Protein AF-A0A158K2H8-F1 (afdb_monomer)

Organism: NCBI:txid326475

pLDDT: mean 77.59, std 12.61, range [39.72, 91.5]

Sequence (72 aa):
MNQI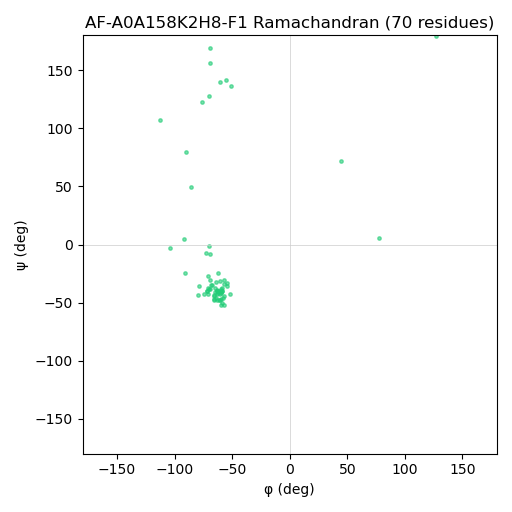NRHVGPYPSQFYVELEALIQQTEHIVKPDPFEQEVLHVVEKLADDGKLKMALFRLHEVIDARLDGQGF

Solvent-accessible surface area (backbone atoms only — not comparable to full-atom values): 4312 Å² total; per-residue (Å²): 133,67,74,78,80,70,68,85,73,79,72,66,68,68,59,55,56,53,46,52,54,49,50,53,51,47,47,70,74,64,62,60,52,80,70,53,45,54,50,51,55,50,25,53,53,28,42,76,70,59,39,46,71,60,16,54,52,54,52,47,52,57,51,48,56,56,58,61,68,66,73,124

Radius of gyration: 12.96 Å; Cα contacts (8 Å, |Δi|>4): 34; chains: 1; bounding box: 32×32×34 Å

Foldseek 3Di:
DDPVVPDDDFDPPVLLVVLVVLLVVCCVVPVDDPVVVVLSVVLNVCSVVSVNVVSVVSSVVSVVVRVVVPPD

Mean predicted aligned error: 8.36 Å

Secondary structure (DSSP, 8-state):
--GGGG--SPPPHHHHHHHHHHHHHHHHHH---HHHHHHHHHHHHHHHTT-HHHHHHHHHHHHHHHHHTT--

Structure (mmCIF, N/CA/C/O backbone):
data_AF-A0A158K2H8-F1
#
_entry.id   AF-A0A158K2H8-F1
#
loop_
_atom_site.group_PDB
_atom_site.id
_atom_site.type_symbol
_atom_site.label_atom_id
_atom_site.label_alt_id
_atom_site.label_comp_id
_atom_site.label_asym_id
_atom_site.label_entity_id
_atom_site.label_seq_id
_atom_site.pdbx_PDB_ins_code
_atom_site.Cartn_x
_atom_site.Cartn_y
_atom_site.Cartn_z
_atom_site.occupancy
_atom_site.B_iso_or_equiv
_atom_site.auth_seq_id
_atom_site.auth_comp_id
_atom_site.auth_asym_id
_atom_site.auth_atom_id
_atom_site.pdbx_PDB_model_num
ATOM 1 N N . MET A 1 1 ? 2.550 21.870 6.264 1.00 39.72 1 MET A N 1
ATOM 2 C CA . MET A 1 1 ? 2.478 20.784 7.270 1.00 39.72 1 MET A CA 1
ATOM 3 C C . MET A 1 1 ? 1.219 19.975 6.967 1.00 39.72 1 MET A C 1
ATOM 5 O O . MET A 1 1 ? 0.135 20.533 7.047 1.00 39.72 1 MET A O 1
ATOM 9 N N . ASN A 1 2 ? 1.374 18.743 6.469 1.00 52.50 2 ASN A N 1
ATOM 10 C CA . ASN A 1 2 ? 0.313 17.969 5.805 1.00 52.50 2 ASN A CA 1
ATOM 11 C C . ASN A 1 2 ? -0.774 17.517 6.809 1.00 52.50 2 ASN A C 1
ATOM 13 O O . ASN A 1 2 ? -0.433 16.948 7.847 1.00 52.50 2 ASN A O 1
ATOM 17 N N . GLN A 1 3 ? -2.055 17.794 6.534 1.00 53.56 3 GLN A N 1
ATOM 18 C CA . GLN A 1 3 ? -3.179 17.573 7.468 1.00 53.56 3 GLN A CA 1
ATOM 19 C C . GLN A 1 3 ? -3.371 16.092 7.840 1.00 53.56 3 GLN A C 1
ATOM 21 O O . GLN A 1 3 ? -3.816 15.789 8.944 1.00 53.56 3 GLN A O 1
ATOM 26 N N . ILE A 1 4 ? -2.910 15.181 6.979 1.00 53.56 4 ILE A N 1
ATOM 27 C CA . ILE A 1 4 ? -2.899 13.728 7.200 1.00 53.56 4 ILE A CA 1
ATOM 28 C C . ILE A 1 4 ? -2.065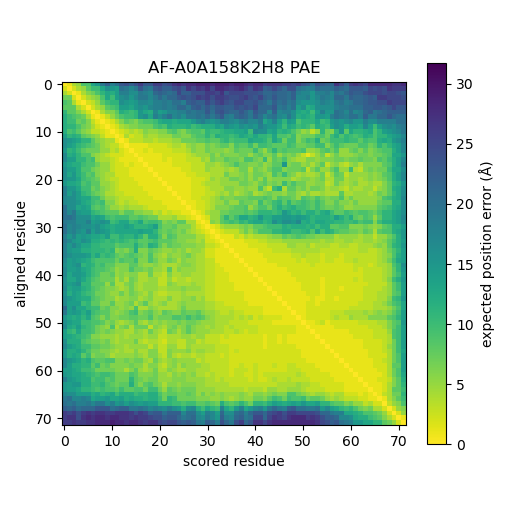 13.342 8.437 1.00 53.56 4 ILE A C 1
ATOM 30 O O . ILE A 1 4 ? -2.402 12.407 9.153 1.00 53.56 4 ILE A O 1
ATOM 34 N N . ASN A 1 5 ? -1.010 14.098 8.769 1.00 55.09 5 ASN A N 1
ATOM 35 C CA . ASN A 1 5 ? -0.160 13.797 9.928 1.00 55.09 5 ASN A CA 1
ATOM 36 C C . ASN A 1 5 ? -0.813 14.098 11.291 1.00 55.09 5 ASN A C 1
ATOM 38 O O . ASN A 1 5 ? -0.208 13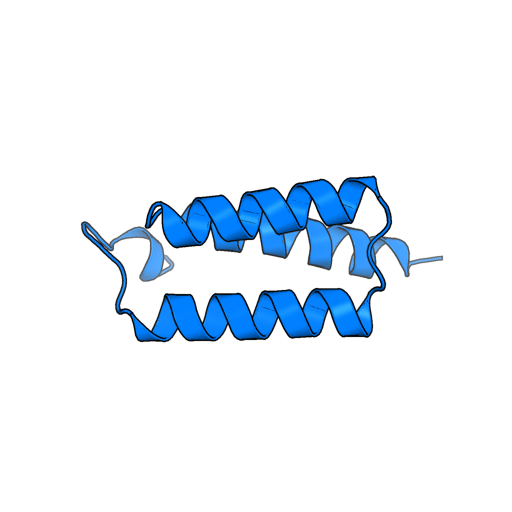.782 12.313 1.00 55.09 5 ASN A O 1
ATOM 42 N N . ARG A 1 6 ? -2.000 14.722 11.332 1.00 59.84 6 ARG A N 1
ATOM 43 C CA . ARG A 1 6 ? -2.694 15.094 12.580 1.00 59.84 6 ARG A CA 1
ATOM 44 C C . ARG A 1 6 ? -3.874 14.187 12.937 1.00 59.84 6 ARG A C 1
ATOM 46 O O . ARG A 1 6 ? -4.482 14.410 13.980 1.00 59.84 6 ARG A O 1
ATOM 53 N N . HIS A 1 7 ? -4.212 13.202 12.105 1.00 63.09 7 HIS A N 1
ATOM 54 C CA . HIS A 1 7 ? -5.371 12.349 12.367 1.00 63.09 7 HIS A CA 1
ATOM 55 C C . HIS A 1 7 ? -5.066 11.331 13.470 1.00 63.09 7 HIS A C 1
ATOM 57 O O . HIS A 1 7 ? -4.115 10.557 13.365 1.00 63.09 7 HIS A O 1
ATOM 63 N N . VAL A 1 8 ? -5.872 11.349 14.533 1.00 62.06 8 VAL A N 1
ATOM 64 C CA . VAL A 1 8 ? -5.820 10.384 15.637 1.00 62.06 8 VAL A CA 1
ATOM 65 C C . VAL A 1 8 ? -7.103 9.566 15.577 1.00 62.06 8 VAL A C 1
ATOM 67 O O . VAL A 1 8 ? -8.178 10.074 15.886 1.00 62.06 8 VAL A O 1
ATOM 70 N N . GLY A 1 9 ? -6.988 8.310 15.149 1.00 69.44 9 GLY A N 1
ATOM 71 C CA . GLY A 1 9 ? -8.114 7.393 14.968 1.00 69.44 9 GLY A CA 1
ATOM 72 C C . GLY A 1 9 ? -8.154 6.769 13.569 1.00 69.44 9 GLY A C 1
ATOM 73 O O . GLY A 1 9 ? -7.282 7.057 12.745 1.00 69.44 9 GLY A O 1
ATOM 74 N N . PRO A 1 10 ? -9.144 5.902 13.293 1.00 68.12 10 PRO A N 1
ATOM 75 C CA . PRO A 1 10 ? -9.325 5.295 11.979 1.00 68.12 10 PRO A CA 1
ATOM 76 C C . PRO A 1 10 ? -9.560 6.377 10.927 1.00 68.12 10 PRO A C 1
ATOM 78 O O . PRO A 1 10 ? -10.268 7.357 11.182 1.00 68.12 10 PRO A O 1
ATOM 81 N N . TYR A 1 11 ? -8.971 6.214 9.746 1.00 73.69 11 TYR A N 1
ATOM 82 C CA . TYR A 1 11 ? -9.272 7.105 8.631 1.00 73.69 11 TYR A CA 1
ATOM 83 C C . TYR A 1 11 ? -10.709 6.864 8.136 1.00 73.69 11 TYR A C 1
ATOM 85 O O . TYR A 1 11 ? -11.267 5.787 8.355 1.00 73.69 11 TYR A O 1
ATOM 93 N N . PRO A 1 12 ? -11.341 7.849 7.479 1.00 83.44 12 PRO A N 1
ATOM 94 C CA . PRO A 1 12 ? -12.594 7.618 6.768 1.00 83.44 12 PRO A CA 1
ATOM 95 C C . PRO A 1 12 ? -12.498 6.415 5.819 1.00 83.44 12 PRO A C 1
ATOM 97 O O . PRO A 1 12 ? -11.518 6.281 5.087 1.00 83.44 12 PRO A O 1
ATOM 100 N N . SER A 1 13 ? -13.529 5.564 5.810 1.00 78.81 13 SER A N 1
ATOM 101 C CA . SER A 1 13 ? -13.585 4.319 5.023 1.00 78.81 13 SER A CA 1
ATOM 102 C C . SER A 1 13 ? -13.334 4.530 3.529 1.00 78.81 13 SER A C 1
ATOM 104 O O . SER A 1 13 ? -12.711 3.693 2.884 1.00 78.81 13 SER A O 1
ATOM 106 N N . GLN A 1 14 ? -13.749 5.680 2.996 1.00 82.88 14 GLN A N 1
ATOM 107 C CA . GLN A 1 14 ? -13.511 6.071 1.609 1.00 82.88 14 GLN A CA 1
ATOM 108 C C . GLN A 1 14 ? -12.023 6.026 1.223 1.00 82.88 14 GLN A C 1
ATOM 110 O O . GLN A 1 14 ? -11.701 5.605 0.118 1.00 82.88 14 GLN A O 1
ATOM 115 N N . PHE A 1 15 ? -11.108 6.374 2.132 1.00 81.56 15 PHE A N 1
ATOM 116 C CA . PHE A 1 15 ? -9.679 6.343 1.821 1.00 81.56 15 PHE A CA 1
ATOM 117 C C . PHE A 1 15 ? -9.110 4.927 1.696 1.00 81.56 15 PHE A C 1
ATOM 119 O O . PHE A 1 15 ? -8.135 4.730 0.980 1.00 81.56 15 PHE A O 1
ATOM 126 N N . TYR A 1 16 ? -9.704 3.942 2.371 1.00 80.44 16 TYR A N 1
ATOM 127 C CA . TYR A 1 16 ? -9.305 2.542 2.212 1.00 80.44 16 TYR A CA 1
ATOM 128 C C . TYR A 1 16 ? -9.755 2.006 0.846 1.00 80.44 16 TYR A C 1
ATOM 130 O O . TYR A 1 16 ? -8.973 1.357 0.163 1.00 80.44 16 TYR A O 1
ATOM 138 N N . VAL A 1 17 ? -10.961 2.378 0.400 1.00 82.88 17 VAL A N 1
ATOM 139 C CA . VAL A 1 17 ? -11.469 2.053 -0.947 1.00 82.88 17 VAL A CA 1
ATOM 140 C C . VAL A 1 17 ? -10.613 2.703 -2.039 1.00 82.88 17 VAL A C 1
ATOM 142 O O . VAL A 1 17 ? -10.280 2.072 -3.039 1.00 82.88 17 VAL A O 1
ATOM 145 N N . GLU A 1 18 ? -10.228 3.967 -1.852 1.00 86.81 18 GLU A N 1
ATOM 146 C CA . GLU A 1 18 ? -9.329 4.662 -2.781 1.00 86.81 18 GLU A CA 1
ATOM 147 C C . GLU A 1 18 ? -7.933 4.021 -2.814 1.00 86.81 18 GLU A C 1
ATOM 149 O O . GLU A 1 18 ? -7.339 3.913 -3.886 1.00 86.81 18 GLU A O 1
ATOM 154 N N . LEU A 1 19 ? -7.426 3.549 -1.669 1.00 83.38 19 LEU A N 1
ATOM 155 C CA . LEU A 1 19 ? -6.166 2.812 -1.606 1.00 83.38 19 LEU A CA 1
ATOM 156 C C . LEU A 1 19 ? -6.246 1.478 -2.363 1.00 83.38 19 LEU A C 1
ATOM 158 O O . LEU A 1 19 ? -5.347 1.196 -3.149 1.00 83.38 19 LEU A O 1
ATOM 162 N N . GLU A 1 20 ? -7.304 0.684 -2.185 1.00 84.81 20 GLU A N 1
ATOM 163 C CA . GLU A 1 20 ? -7.499 -0.560 -2.950 1.00 84.81 20 GLU A CA 1
ATOM 164 C C . GLU A 1 20 ? -7.523 -0.302 -4.459 1.00 84.81 20 GLU A C 1
ATOM 166 O O . GLU A 1 20 ? -6.841 -0.985 -5.226 1.00 84.81 20 GLU A O 1
ATOM 171 N N . ALA A 1 21 ? -8.260 0.724 -4.894 1.00 85.88 21 ALA A N 1
ATOM 172 C CA . ALA A 1 21 ? -8.302 1.108 -6.300 1.00 85.88 21 ALA A CA 1
ATOM 173 C C . ALA A 1 21 ? -6.907 1.491 -6.824 1.00 85.88 21 ALA A C 1
ATOM 175 O O . ALA A 1 21 ? -6.551 1.144 -7.952 1.00 85.88 21 ALA A O 1
ATOM 176 N N . LEU A 1 22 ? -6.101 2.172 -6.006 1.00 85.31 22 LEU A N 1
ATOM 177 C CA . LEU A 1 22 ? -4.739 2.560 -6.362 1.00 85.31 22 LEU A CA 1
ATOM 178 C C . LEU A 1 22 ? -3.786 1.355 -6.430 1.00 85.31 22 LEU A C 1
ATOM 180 O O . LEU A 1 22 ? -2.953 1.300 -7.337 1.00 85.31 22 LEU A O 1
ATOM 184 N N . ILE A 1 23 ? -3.922 0.375 -5.531 1.00 82.00 23 ILE A N 1
ATOM 185 C CA . ILE A 1 23 ? -3.168 -0.891 -5.580 1.00 82.00 23 ILE A CA 1
ATOM 186 C C . ILE A 1 23 ? -3.468 -1.615 -6.895 1.00 82.00 23 ILE A C 1
ATOM 188 O O . ILE A 1 23 ? -2.545 -1.898 -7.655 1.00 82.00 23 ILE A O 1
ATOM 192 N N . GLN A 1 24 ? -4.749 -1.809 -7.224 1.00 83.06 24 GLN A N 1
ATOM 193 C CA . GLN A 1 24 ? -5.161 -2.480 -8.463 1.00 83.06 24 GLN A CA 1
ATOM 194 C C . GLN A 1 24 ? -4.656 -1.755 -9.718 1.00 83.06 24 GLN A C 1
ATOM 196 O O . GLN A 1 24 ? -4.201 -2.386 -10.675 1.00 83.06 24 GLN A O 1
ATOM 201 N N . GLN A 1 25 ? -4.709 -0.419 -9.728 1.00 81.81 25 GLN A N 1
ATOM 202 C CA . GLN A 1 25 ? -4.148 0.376 -10.824 1.00 81.81 25 GLN A CA 1
ATOM 203 C C . GLN A 1 25 ? -2.633 0.182 -10.941 1.00 81.81 25 GLN A C 1
ATOM 205 O O . GLN A 1 25 ? -2.123 0.021 -12.050 1.00 81.81 25 GLN A O 1
ATOM 210 N N . THR A 1 26 ? -1.925 0.153 -9.812 1.00 76.94 26 THR A N 1
ATOM 211 C CA . THR A 1 26 ? -0.473 -0.055 -9.771 1.00 76.94 26 THR A CA 1
ATOM 212 C C . THR A 1 26 ? -0.107 -1.437 -10.309 1.00 76.94 26 THR A C 1
ATOM 214 O O . THR A 1 26 ? 0.737 -1.541 -11.197 1.00 76.94 26 THR A O 1
ATOM 217 N N . GLU A 1 27 ? -0.793 -2.492 -9.867 1.00 77.19 27 GLU A N 1
ATOM 218 C CA . GLU A 1 27 ? -0.587 -3.858 -10.363 1.00 77.19 27 GLU A CA 1
ATOM 219 C C . GLU A 1 27 ? -0.791 -3.965 -11.876 1.00 77.19 27 GLU A C 1
ATOM 221 O O . GLU A 1 27 ? 0.014 -4.581 -12.584 1.00 77.19 27 GLU A O 1
ATOM 226 N N . HIS A 1 28 ? -1.850 -3.333 -12.382 1.00 74.88 28 HIS A N 1
ATOM 227 C CA . HIS A 1 28 ? -2.210 -3.403 -13.791 1.00 74.88 28 HIS A CA 1
ATOM 228 C C . HIS A 1 28 ? -1.239 -2.629 -14.695 1.00 74.88 28 HIS A C 1
ATOM 230 O O . HIS A 1 28 ? -0.931 -3.091 -15.796 1.00 74.88 28 HIS A O 1
ATOM 236 N N . ILE A 1 29 ? -0.743 -1.474 -14.242 1.00 71.62 29 ILE A N 1
ATOM 237 C CA . ILE A 1 29 ? 0.166 -0.617 -15.018 1.00 71.62 29 ILE A CA 1
ATOM 238 C C . ILE A 1 29 ? 1.600 -1.151 -14.974 1.00 71.62 29 ILE A C 1
ATOM 240 O O . ILE A 1 29 ? 2.285 -1.173 -15.997 1.00 71.62 29 ILE A O 1
ATOM 244 N N . VAL A 1 30 ? 2.062 -1.573 -13.797 1.00 67.50 30 VAL A N 1
ATOM 245 C CA . VAL A 1 30 ? 3.486 -1.823 -13.551 1.00 67.50 30 VAL A CA 1
ATOM 246 C C . VAL A 1 30 ? 3.883 -3.266 -13.855 1.00 67.50 30 VAL A C 1
ATOM 248 O O . VAL A 1 30 ? 5.047 -3.501 -14.184 1.00 67.50 30 VAL A O 1
ATOM 251 N N . LYS A 1 31 ? 2.936 -4.221 -13.796 1.00 72.31 31 LYS A N 1
ATOM 252 C CA . LYS A 1 31 ? 3.232 -5.666 -13.759 1.00 72.31 31 LYS A CA 1
ATOM 253 C C . LYS A 1 31 ? 4.374 -5.933 -12.767 1.00 72.31 31 LYS A C 1
ATOM 255 O O . LYS A 1 31 ? 5.510 -6.164 -13.195 1.00 72.31 31 LYS A O 1
ATOM 260 N N . PRO A 1 32 ? 4.082 -5.810 -11.463 1.00 71.19 32 PRO A N 1
ATOM 261 C CA . PRO A 1 32 ? 5.095 -5.855 -10.423 1.00 71.19 32 PRO A CA 1
ATOM 262 C C . PRO A 1 32 ? 5.917 -7.137 -10.518 1.00 71.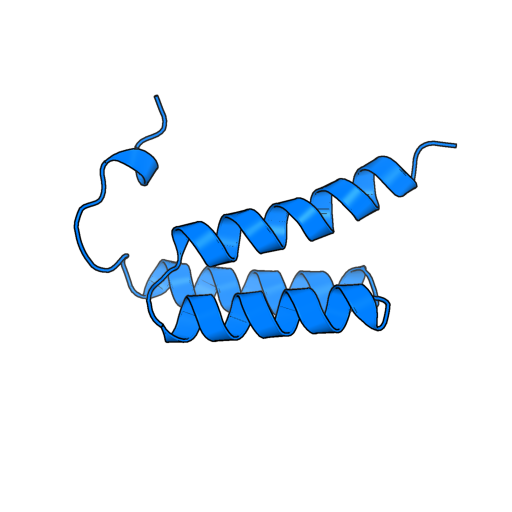19 32 PRO A C 1
ATOM 264 O O . PRO A 1 32 ? 5.389 -8.209 -10.835 1.00 71.19 32 PRO A O 1
ATOM 267 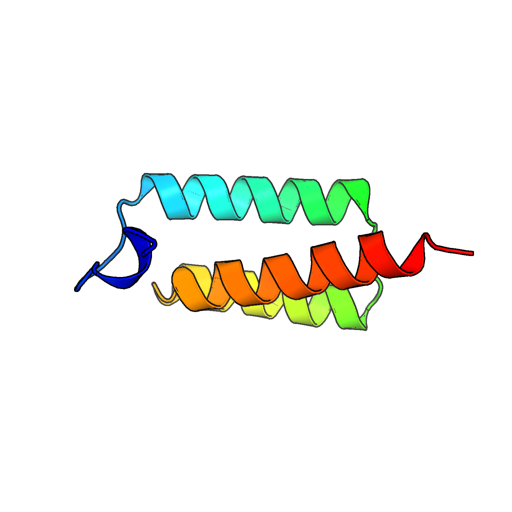N N . ASP A 1 33 ? 7.218 -7.016 -10.275 1.00 81.25 33 ASP A N 1
ATOM 268 C CA . ASP A 1 33 ? 8.071 -8.193 -10.142 1.00 81.25 33 ASP A CA 1
ATOM 269 C C . ASP A 1 33 ? 7.729 -8.959 -8.841 1.00 81.25 33 ASP A C 1
ATOM 271 O O . ASP A 1 33 ? 6.963 -8.459 -8.012 1.00 81.25 33 ASP A O 1
ATOM 275 N N . PRO A 1 34 ? 8.247 -10.183 -8.630 1.00 80.62 34 PRO A N 1
ATOM 276 C CA . PRO A 1 34 ? 7.905 -10.968 -7.444 1.00 80.62 34 PRO A CA 1
ATOM 277 C C . PRO A 1 34 ? 8.209 -10.269 -6.109 1.00 80.62 34 PRO A C 1
ATOM 279 O O . PRO A 1 34 ? 7.498 -10.497 -5.135 1.00 80.62 34 PRO A O 1
ATOM 282 N N . PHE A 1 35 ? 9.231 -9.411 -6.054 1.00 81.94 35 PHE A N 1
ATOM 283 C CA . PHE A 1 35 ? 9.570 -8.658 -4.848 1.00 81.94 35 PHE A CA 1
ATOM 284 C C . PHE A 1 35 ? 8.569 -7.521 -4.614 1.00 81.94 35 PHE A C 1
ATOM 286 O O . PHE A 1 35 ? 8.088 -7.320 -3.500 1.00 81.94 35 PHE A O 1
ATOM 293 N N . GLU A 1 36 ? 8.184 -6.811 -5.667 1.00 82.56 36 GLU A N 1
ATOM 294 C CA . GLU A 1 36 ? 7.161 -5.767 -5.584 1.00 82.56 36 GLU A CA 1
ATOM 295 C C . GLU A 1 36 ? 5.771 -6.331 -5.274 1.00 82.56 36 GLU A C 1
ATOM 297 O O . GLU A 1 36 ? 5.018 -5.712 -4.523 1.00 82.56 36 GLU A O 1
ATOM 302 N N . GLN A 1 37 ? 5.439 -7.523 -5.779 1.00 84.88 37 GLN A N 1
ATOM 303 C CA . GLN A 1 37 ? 4.205 -8.227 -5.418 1.00 84.88 37 GLN A CA 1
ATOM 304 C C . GLN A 1 37 ? 4.133 -8.517 -3.915 1.00 84.88 37 GLN A C 1
ATOM 306 O O . GLN A 1 37 ? 3.082 -8.324 -3.302 1.00 84.88 37 GLN A O 1
ATOM 311 N N . GLU A 1 38 ? 5.241 -8.928 -3.292 1.00 87.31 38 GLU A N 1
ATOM 312 C CA . GLU A 1 38 ? 5.290 -9.109 -1.837 1.00 87.31 38 GLU A CA 1
ATOM 313 C C . GLU A 1 38 ? 5.037 -7.792 -1.094 1.00 87.31 38 GLU A C 1
ATOM 315 O O . GLU A 1 38 ? 4.311 -7.773 -0.096 1.00 87.31 38 GLU A O 1
ATOM 320 N N . VAL A 1 39 ? 5.581 -6.677 -1.591 1.00 86.69 39 VAL A N 1
ATOM 321 C CA . VAL A 1 39 ? 5.348 -5.353 -0.999 1.00 86.69 39 VAL A CA 1
ATOM 322 C C . VAL A 1 39 ? 3.884 -4.936 -1.137 1.00 86.69 39 VAL A C 1
ATOM 324 O O . VAL A 1 39 ? 3.305 -4.467 -0.157 1.00 86.69 39 VAL A O 1
ATOM 327 N N . LEU A 1 40 ? 3.255 -5.148 -2.293 1.00 87.44 40 LEU A N 1
ATOM 328 C CA . LEU A 1 40 ? 1.834 -4.843 -2.498 1.00 87.44 40 LEU A CA 1
ATOM 329 C C . LEU A 1 40 ? 0.937 -5.682 -1.582 1.00 87.44 40 LEU A C 1
ATOM 331 O O . LEU A 1 40 ? 0.042 -5.139 -0.938 1.00 87.44 40 LEU A O 1
ATOM 335 N N . HIS A 1 41 ? 1.253 -6.961 -1.388 1.00 89.81 41 HIS A N 1
ATOM 336 C CA . HIS A 1 41 ? 0.530 -7.794 -0.430 1.00 89.81 41 HIS A CA 1
ATOM 337 C C . HIS A 1 41 ? 0.687 -7.307 1.026 1.00 89.81 41 HIS A C 1
ATOM 339 O O . HIS A 1 41 ? -0.220 -7.428 1.856 1.00 89.81 41 HIS A O 1
ATOM 345 N N . VAL A 1 42 ? 1.840 -6.724 1.369 1.00 90.62 42 VAL A N 1
ATOM 346 C CA . VAL A 1 42 ? 2.037 -6.054 2.664 1.00 90.62 42 VAL A CA 1
ATOM 347 C C . VAL A 1 42 ? 1.211 -4.767 2.753 1.00 90.62 42 VAL A C 1
ATOM 349 O O . VAL A 1 42 ? 0.665 -4.485 3.820 1.00 90.62 42 VAL A O 1
ATOM 352 N N . VAL A 1 43 ? 1.085 -3.999 1.666 1.00 90.50 43 VAL A N 1
ATOM 353 C CA . VAL A 1 43 ? 0.221 -2.806 1.604 1.00 90.50 43 VAL A CA 1
ATOM 354 C C . VAL A 1 43 ? -1.236 -3.181 1.884 1.00 90.50 43 VAL A C 1
ATOM 356 O O . VAL A 1 43 ? -1.857 -2.531 2.726 1.00 90.50 43 VAL A O 1
ATOM 359 N N . GLU A 1 44 ? -1.752 -4.241 1.256 1.00 88.50 44 GLU A N 1
ATOM 360 C CA . GLU A 1 44 ? -3.113 -4.753 1.489 1.00 88.50 44 GLU A CA 1
ATOM 361 C C . GLU A 1 44 ? -3.337 -5.094 2.966 1.00 88.50 44 GLU A C 1
ATOM 363 O O . GLU A 1 44 ? -4.229 -4.545 3.610 1.00 88.50 44 GLU A O 1
ATOM 368 N N . LYS A 1 45 ? -2.449 -5.902 3.560 1.00 91.50 45 LYS A N 1
ATOM 369 C CA . LYS A 1 45 ? -2.542 -6.260 4.986 1.00 9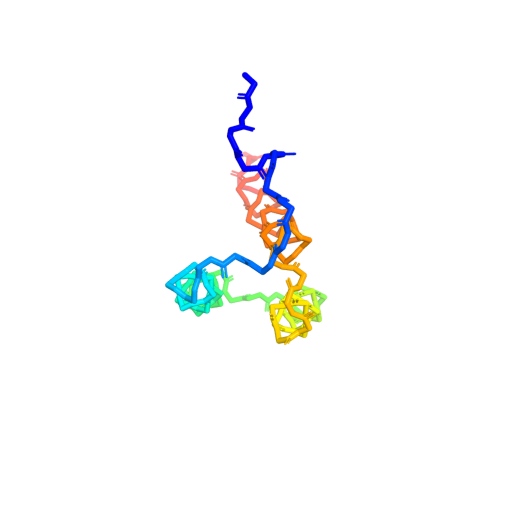1.50 45 LYS A CA 1
ATOM 370 C C . LYS A 1 45 ? -2.497 -5.049 5.911 1.00 91.50 45 LYS A C 1
ATOM 372 O O . LYS A 1 45 ? -3.168 -5.024 6.939 1.00 91.50 45 LYS A O 1
ATOM 377 N N . LEU A 1 46 ? -1.691 -4.039 5.582 1.00 88.75 46 LEU A N 1
ATOM 378 C CA . LEU A 1 46 ? -1.636 -2.802 6.358 1.00 88.75 46 LEU A CA 1
ATOM 379 C C . LEU A 1 46 ? -2.938 -2.000 6.239 1.00 88.75 46 LEU A C 1
ATOM 381 O O . LEU A 1 46 ? -3.327 -1.351 7.213 1.00 88.75 46 LEU A O 1
ATOM 385 N N . ALA A 1 47 ? -3.598 -2.025 5.081 1.00 85.94 47 ALA A N 1
ATOM 386 C CA . ALA A 1 47 ? -4.903 -1.405 4.890 1.00 85.94 47 ALA A CA 1
ATOM 387 C C . ALA A 1 47 ? -5.976 -2.115 5.730 1.00 85.94 47 ALA A C 1
ATOM 389 O O . ALA A 1 47 ? -6.667 -1.441 6.499 1.00 85.94 47 ALA A O 1
ATOM 390 N N . ASP A 1 48 ? -6.022 -3.449 5.676 1.00 87.00 48 ASP A N 1
ATOM 391 C CA . ASP A 1 48 ? -6.942 -4.291 6.456 1.00 87.00 48 ASP A CA 1
ATOM 392 C C . ASP A 1 48 ? -6.772 -4.094 7.971 1.00 87.00 48 ASP A C 1
ATOM 394 O O . ASP A 1 48 ? -7.745 -3.980 8.717 1.00 87.00 48 ASP A O 1
ATOM 398 N N . ASP A 1 49 ? -5.526 -3.956 8.429 1.00 89.25 49 ASP A N 1
ATOM 399 C CA . ASP A 1 49 ? -5.168 -3.661 9.823 1.00 89.25 49 ASP A CA 1
ATOM 400 C C . ASP A 1 49 ? -5.526 -2.225 10.267 1.00 89.25 49 ASP A C 1
ATOM 402 O O . ASP A 1 49 ? -5.237 -1.821 11.401 1.00 89.25 49 ASP A O 1
ATOM 406 N N . GLY A 1 50 ? -6.076 -1.396 9.376 1.00 83.06 50 GLY A N 1
ATOM 407 C CA . GLY A 1 50 ? -6.389 0.005 9.643 1.00 83.06 50 GLY A CA 1
ATOM 408 C C . GLY A 1 50 ? -5.171 0.940 9.617 1.00 83.06 50 GLY A C 1
ATOM 409 O O . GLY A 1 50 ? -5.311 2.139 9.876 1.00 83.06 50 GLY A O 1
ATOM 410 N N . LYS A 1 51 ? -3.977 0.450 9.260 1.00 87.31 51 LYS A N 1
ATOM 411 C CA . LYS A 1 51 ? -2.701 1.193 9.230 1.00 87.31 51 LYS A CA 1
ATOM 412 C C . LYS A 1 51 ? -2.501 1.940 7.905 1.00 87.31 51 LYS A C 1
ATOM 414 O O . LYS A 1 51 ? -1.421 1.907 7.311 1.00 87.31 51 LYS A O 1
ATOM 419 N N . LEU A 1 52 ? -3.519 2.690 7.481 1.00 84.06 52 LEU A N 1
ATOM 420 C CA . LEU A 1 52 ? -3.592 3.336 6.164 1.00 84.06 52 LEU A CA 1
ATOM 421 C C . LEU A 1 52 ? -2.356 4.176 5.812 1.00 84.06 52 LEU A C 1
ATOM 423 O O . LEU A 1 52 ? -1.845 4.108 4.700 1.00 84.06 52 LEU A O 1
ATOM 427 N N . LYS A 1 53 ? -1.835 4.954 6.767 1.00 86.31 53 LYS A N 1
ATOM 428 C CA . LYS A 1 53 ? -0.650 5.794 6.538 1.00 86.31 53 LYS A CA 1
ATOM 429 C C . LYS A 1 53 ? 0.580 4.969 6.150 1.00 86.31 53 LYS A C 1
ATOM 431 O O . LYS A 1 53 ? 1.354 5.395 5.300 1.00 86.31 53 LYS A O 1
ATOM 436 N N . MET A 1 54 ? 0.771 3.815 6.791 1.00 88.38 54 MET A N 1
ATOM 437 C CA . MET A 1 54 ? 1.885 2.924 6.468 1.00 88.38 54 MET A CA 1
ATOM 438 C C . MET A 1 54 ? 1.660 2.241 5.123 1.00 88.38 54 MET A C 1
ATOM 440 O O . MET A 1 54 ? 2.605 2.138 4.349 1.00 88.38 54 MET A O 1
ATOM 444 N N . ALA A 1 55 ? 0.422 1.833 4.835 1.00 88.81 55 ALA A N 1
ATOM 445 C CA . ALA A 1 55 ? 0.056 1.251 3.550 1.00 88.81 55 ALA A CA 1
ATOM 446 C C . ALA A 1 55 ? 0.350 2.224 2.391 1.00 88.81 55 ALA A C 1
ATOM 448 O O . ALA A 1 55 ? 1.087 1.884 1.471 1.00 88.81 55 ALA A O 1
ATOM 449 N N . LEU A 1 56 ? -0.112 3.476 2.497 1.00 86.88 56 LEU A N 1
ATOM 450 C CA . LEU A 1 56 ? 0.150 4.529 1.509 1.00 86.88 56 LEU A CA 1
ATOM 451 C C . LEU A 1 56 ? 1.642 4.826 1.342 1.00 86.88 56 LEU A C 1
ATOM 453 O O . LEU A 1 56 ? 2.106 4.985 0.220 1.00 86.88 56 LEU A O 1
ATOM 457 N N . PHE A 1 57 ? 2.394 4.893 2.444 1.00 88.06 57 PHE A N 1
ATOM 458 C CA . PHE A 1 57 ? 3.837 5.125 2.382 1.00 88.06 57 PHE A CA 1
ATOM 459 C C . PHE A 1 57 ? 4.550 4.020 1.593 1.00 88.06 57 PHE A C 1
ATOM 461 O O . PHE A 1 57 ? 5.326 4.317 0.693 1.00 88.06 57 PHE A O 1
ATOM 468 N N . ARG A 1 58 ? 4.241 2.751 1.881 1.00 87.25 58 ARG A N 1
ATOM 469 C CA . ARG A 1 58 ? 4.836 1.601 1.186 1.00 87.25 58 ARG A CA 1
ATOM 470 C C . ARG A 1 58 ? 4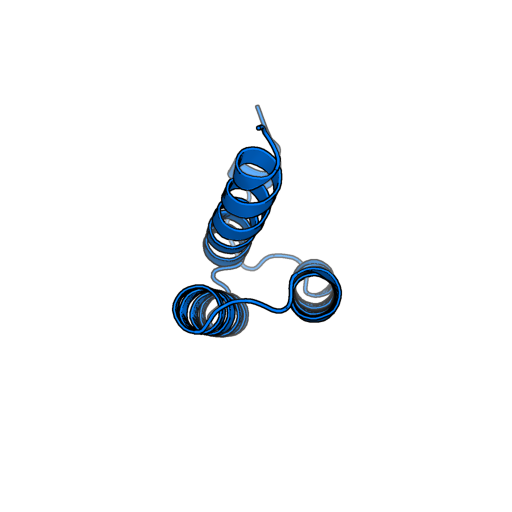.455 1.541 -0.289 1.00 87.25 58 ARG A C 1
ATOM 472 O O . ARG A 1 58 ? 5.310 1.264 -1.120 1.00 87.25 58 ARG A O 1
ATOM 479 N N . LEU A 1 59 ? 3.197 1.832 -0.617 1.00 87.31 59 LEU A N 1
ATOM 480 C CA . LEU A 1 59 ? 2.750 1.890 -2.006 1.00 87.31 59 LEU A CA 1
ATOM 481 C C . LEU A 1 59 ? 3.475 2.999 -2.784 1.00 87.31 59 LE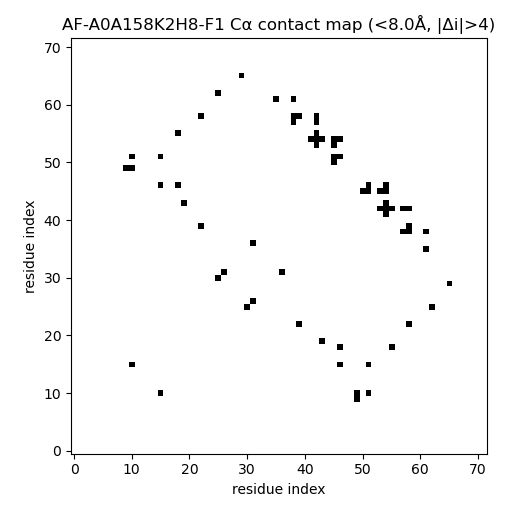U A C 1
ATOM 483 O O . LEU A 1 59 ? 3.868 2.790 -3.928 1.00 87.31 59 LEU A O 1
ATOM 487 N N . HIS A 1 60 ? 3.706 4.149 -2.147 1.00 86.06 60 HIS A N 1
ATOM 488 C CA . HIS A 1 60 ? 4.462 5.247 -2.744 1.00 86.06 60 HIS A CA 1
ATOM 489 C C . HIS A 1 60 ? 5.919 4.859 -3.032 1.00 86.06 60 HIS A C 1
ATOM 491 O O . HIS A 1 60 ? 6.414 5.185 -4.101 1.00 86.06 60 HIS A O 1
ATOM 497 N N . GLU A 1 61 ? 6.585 4.112 -2.140 1.00 84.62 61 GLU A N 1
ATOM 498 C CA . GLU A 1 61 ? 7.952 3.615 -2.385 1.00 84.62 61 GLU A CA 1
ATOM 499 C C . GLU A 1 61 ? 8.032 2.735 -3.646 1.00 84.62 61 GLU A C 1
ATOM 501 O O . GLU A 1 61 ? 8.979 2.859 -4.419 1.00 84.62 61 GLU A O 1
ATOM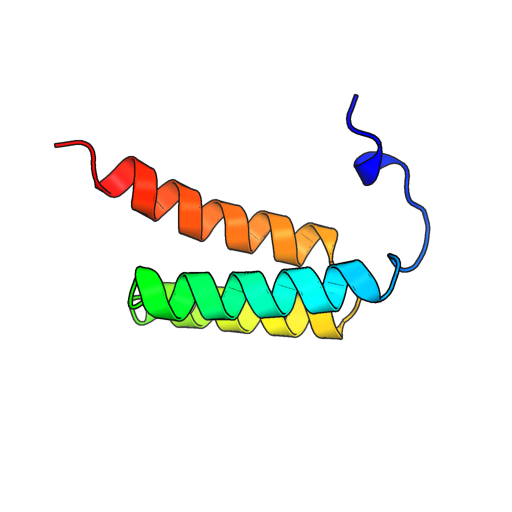 506 N N . VAL A 1 62 ? 7.033 1.873 -3.876 1.00 83.19 62 VAL A N 1
ATOM 507 C CA . VAL A 1 62 ? 6.967 1.017 -5.077 1.00 83.19 62 VAL A CA 1
ATOM 508 C C . VAL A 1 62 ? 6.784 1.857 -6.341 1.00 83.19 62 VAL A C 1
ATOM 510 O O . VAL A 1 62 ? 7.454 1.627 -7.347 1.00 83.19 62 VAL A O 1
ATOM 513 N N . ILE A 1 63 ? 5.893 2.848 -6.291 1.00 83.12 63 ILE A N 1
ATOM 514 C CA . ILE A 1 63 ? 5.628 3.742 -7.423 1.00 83.12 63 ILE A CA 1
ATOM 515 C C . ILE A 1 63 ? 6.866 4.594 -7.739 1.00 83.12 63 ILE A C 1
ATOM 517 O O . ILE A 1 63 ? 7.272 4.655 -8.899 1.00 83.12 63 ILE A O 1
ATOM 521 N N . ASP A 1 64 ? 7.497 5.196 -6.728 1.00 82.75 64 ASP A N 1
ATOM 522 C CA . ASP A 1 64 ? 8.703 6.016 -6.893 1.00 82.75 64 ASP A CA 1
ATOM 523 C C . ASP A 1 64 ? 9.860 5.201 -7.468 1.00 82.75 64 ASP A C 1
ATOM 525 O O . ASP A 1 64 ? 10.465 5.618 -8.451 1.00 82.75 64 ASP A O 1
ATOM 529 N N . ALA A 1 65 ? 10.129 4.005 -6.930 1.00 78.44 65 ALA A N 1
ATOM 530 C CA . ALA A 1 65 ? 11.196 3.140 -7.434 1.00 78.44 65 ALA A CA 1
ATOM 531 C C . ALA A 1 65 ? 11.018 2.809 -8.927 1.00 78.44 65 ALA A C 1
ATOM 533 O O . ALA A 1 65 ? 11.994 2.701 -9.674 1.00 78.44 65 ALA A O 1
ATOM 534 N N . ARG A 1 66 ? 9.767 2.688 -9.383 1.00 73.88 66 ARG A N 1
ATOM 535 C CA . ARG A 1 66 ? 9.436 2.427 -10.787 1.00 73.88 66 ARG A CA 1
ATOM 536 C C . ARG A 1 66 ? 9.526 3.659 -11.676 1.00 73.88 66 ARG A C 1
ATOM 538 O O . ARG A 1 66 ? 9.940 3.522 -12.827 1.00 73.88 66 ARG A O 1
ATOM 545 N N . LEU A 1 67 ? 9.160 4.833 -11.169 1.00 75.12 67 LEU A N 1
ATOM 546 C CA . LEU A 1 67 ? 9.314 6.096 -11.893 1.00 75.12 67 LEU A CA 1
ATOM 547 C C . LEU A 1 67 ? 10.792 6.498 -12.005 1.00 75.12 67 LEU A C 1
ATOM 549 O O . LEU A 1 67 ? 11.241 6.862 -13.091 1.00 75.12 67 LEU A O 1
ATOM 553 N N . ASP A 1 68 ? 11.567 6.344 -10.932 1.00 73.88 68 ASP A N 1
ATOM 554 C CA . ASP A 1 68 ? 13.007 6.624 -10.912 1.00 73.88 68 ASP A CA 1
ATOM 555 C C . ASP A 1 68 ? 13.798 5.604 -11.753 1.00 73.88 68 ASP A C 1
ATOM 557 O O . ASP A 1 68 ? 14.793 5.950 -12.392 1.00 73.88 68 ASP A O 1
ATOM 561 N N . GLY A 1 69 ? 13.319 4.358 -11.842 1.00 60.19 69 GLY A N 1
ATOM 562 C CA . GLY A 1 69 ? 13.877 3.313 -12.706 1.00 60.19 69 GLY A CA 1
ATOM 563 C C . GLY A 1 69 ? 13.671 3.526 -14.216 1.00 60.19 69 GLY A C 1
ATOM 564 O O . GLY A 1 69 ? 14.259 2.790 -15.009 1.00 60.19 69 GLY A O 1
ATOM 565 N N . GLN A 1 70 ? 12.872 4.518 -14.634 1.00 52.69 70 GLN A N 1
ATOM 566 C CA . GLN A 1 70 ? 12.713 4.918 -16.044 1.00 52.69 70 GLN A CA 1
ATOM 567 C C . GLN A 1 70 ? 13.680 6.035 -16.482 1.00 52.69 70 GLN A C 1
ATOM 569 O O . GLN A 1 70 ? 13.610 6.490 -17.624 1.00 52.69 70 GLN A O 1
ATOM 574 N N . GLY A 1 71 ? 14.604 6.461 -15.616 1.00 44.50 71 GLY A N 1
ATOM 575 C CA . GLY A 1 71 ? 15.667 7.408 -15.954 1.00 44.50 71 GLY A CA 1
ATOM 576 C C . GLY A 1 71 ? 16.947 6.730 -16.452 1.00 44.50 71 GLY A C 1
ATOM 577 O O . GLY A 1 71 ? 17.908 6.625 -15.693 1.00 44.50 71 GLY A O 1
ATOM 578 N N . PHE A 1 72 ? 16.981 6.321 -17.724 1.00 40.91 72 PHE A N 1
ATOM 579 C CA . PHE A 1 72 ? 18.221 6.116 -18.490 1.00 40.91 72 PHE A CA 1
ATOM 580 C C . PHE A 1 72 ? 18.190 6.947 -19.772 1.00 40.91 72 PHE A C 1
ATOM 582 O O . PHE A 1 72 ? 17.162 6.891 -20.484 1.00 40.91 72 PHE A O 1
#